Protein AF-A0A818Z7M6-F1 (afdb_monomer_lite)

Radius of gyration: 18.2 Å; chains: 1; bounding box: 55×31×43 Å

Structure (mmCIF, N/CA/C/O backbone):
data_AF-A0A818Z7M6-F1
#
_entry.id   AF-A0A818Z7M6-F1
#
loop_
_atom_site.group_PDB
_atom_site.id
_atom_site.type_symbol
_atom_site.label_atom_id
_atom_site.label_alt_id
_atom_site.label_comp_id
_atom_site.label_asym_id
_atom_site.label_entity_id
_atom_site.label_seq_id
_atom_site.pdbx_PDB_ins_code
_atom_site.Cartn_x
_atom_site.Cartn_y
_atom_site.Cartn_z
_atom_site.occupancy
_atom_site.B_iso_or_equiv
_atom_site.auth_seq_id
_atom_site.auth_comp_id
_atom_site.auth_asym_id
_atom_site.auth_atom_id
_atom_site.pdbx_PDB_model_num
ATOM 1 N N . MET A 1 1 ? -42.762 -16.467 16.081 1.00 47.06 1 MET A N 1
ATOM 2 C CA . MET A 1 1 ? -41.469 -16.532 16.789 1.00 47.06 1 MET A CA 1
ATOM 3 C C . MET A 1 1 ? -40.369 -16.216 15.800 1.00 47.06 1 MET A C 1
ATOM 5 O O . MET A 1 1 ? -40.207 -16.994 14.877 1.00 47.06 1 MET A O 1
ATOM 9 N N . GLN A 1 2 ? -39.692 -15.082 15.971 1.00 42.59 2 GLN A N 1
ATOM 10 C CA . GLN A 1 2 ? -38.267 -14.875 15.675 1.00 42.59 2 GLN A CA 1
ATOM 11 C C . GLN A 1 2 ? -37.956 -13.418 16.031 1.00 42.59 2 GLN A C 1
ATOM 13 O O . GLN A 1 2 ? -38.328 -12.495 15.312 1.00 42.59 2 GLN A O 1
ATOM 18 N N . GLN A 1 3 ? -37.369 -13.216 17.211 1.00 42.56 3 GLN A N 1
ATOM 19 C CA . GLN A 1 3 ? -36.720 -11.958 17.557 1.00 42.56 3 GLN A CA 1
ATOM 20 C C . GLN A 1 3 ? -35.402 -11.925 16.784 1.00 42.56 3 GLN A C 1
ATOM 22 O O . GLN A 1 3 ? -34.569 -12.813 16.938 1.00 42.56 3 GLN A O 1
ATOM 27 N N . ILE A 1 4 ? -35.250 -10.938 15.905 1.00 55.06 4 ILE A N 1
ATOM 28 C CA . ILE A 1 4 ? -33.966 -10.609 15.290 1.00 55.06 4 ILE A CA 1
ATOM 29 C C . ILE A 1 4 ? -33.198 -9.843 16.366 1.00 55.06 4 ILE A C 1
ATOM 31 O O . ILE A 1 4 ? -33.438 -8.657 16.590 1.00 55.06 4 ILE A O 1
ATOM 35 N N . GLU A 1 5 ? -32.352 -10.545 17.110 1.00 51.75 5 GLU A N 1
ATOM 36 C CA . GLU A 1 5 ? -31.446 -9.917 18.064 1.00 51.75 5 GLU A CA 1
ATOM 37 C C . GLU A 1 5 ? -30.389 -9.136 17.278 1.00 51.75 5 GLU A C 1
ATOM 39 O O . GLU A 1 5 ? -29.516 -9.706 16.625 1.00 51.75 5 GLU A O 1
ATOM 44 N N . ASN A 1 6 ? -30.486 -7.807 17.322 1.00 51.28 6 ASN A N 1
ATOM 45 C CA . ASN A 1 6 ? -29.428 -6.906 16.884 1.00 51.28 6 ASN A CA 1
ATOM 46 C C . ASN A 1 6 ? -28.230 -7.063 17.828 1.00 51.28 6 ASN A C 1
ATOM 48 O O . ASN A 1 6 ? -28.065 -6.303 18.783 1.00 51.28 6 ASN A O 1
ATOM 52 N N . THR A 1 7 ? -27.379 -8.054 17.572 1.00 49.56 7 THR A N 1
ATOM 53 C CA . THR A 1 7 ? -26.081 -8.172 18.230 1.00 49.56 7 THR A CA 1
ATOM 54 C C . THR A 1 7 ? -25.155 -7.097 17.665 1.00 49.56 7 THR A C 1
ATOM 56 O O . THR A 1 7 ? -24.371 -7.345 16.751 1.00 49.56 7 THR A O 1
ATOM 5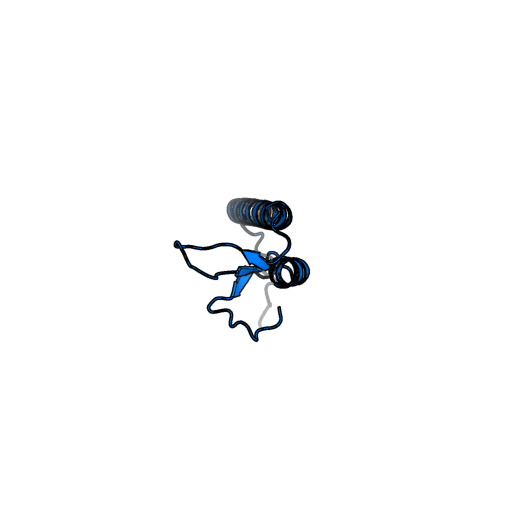9 N N . HIS A 1 8 ? -25.231 -5.880 18.208 1.00 59.72 8 HIS A N 1
ATOM 60 C CA . HIS A 1 8 ? -24.134 -4.918 18.126 1.00 59.72 8 HIS A CA 1
ATOM 61 C C . HIS A 1 8 ? -22.970 -5.479 18.954 1.00 59.72 8 HIS A C 1
ATOM 63 O O . HIS A 1 8 ? -22.764 -5.114 20.112 1.00 59.72 8 HIS A O 1
ATOM 69 N N . SER A 1 9 ? -22.229 -6.429 18.381 1.00 59.59 9 SER A N 1
ATOM 70 C CA . SER A 1 9 ? -20.993 -6.927 18.966 1.00 59.59 9 SER A CA 1
ATOM 71 C C . SER A 1 9 ? -19.986 -5.782 18.954 1.00 59.59 9 SER A C 1
ATOM 73 O O . SER A 1 9 ? -19.392 -5.475 17.919 1.00 59.59 9 SER A O 1
ATOM 75 N N . SER A 1 10 ? -19.831 -5.112 20.097 1.00 66.69 10 SER A N 1
ATOM 76 C CA . SER A 1 10 ? -18.693 -4.232 20.340 1.00 66.69 10 SER A CA 1
ATOM 77 C C . SER A 1 10 ? -17.430 -5.040 20.041 1.00 66.69 10 SER A C 1
ATOM 79 O O . SER A 1 10 ? -17.193 -6.076 20.666 1.00 66.69 10 SER A O 1
ATOM 81 N N . LEU A 1 11 ? -16.684 -4.637 19.010 1.00 64.38 11 LEU A N 1
ATOM 82 C CA . LEU A 1 11 ? -15.453 -5.321 18.632 1.00 64.38 11 LEU A CA 1
ATOM 83 C C . LEU A 1 11 ? -14.504 -5.299 19.842 1.00 64.38 11 LEU A C 1
ATOM 85 O O . LEU A 1 11 ? -14.330 -4.238 20.448 1.00 64.38 11 LEU A O 1
ATOM 89 N N . PRO A 1 12 ? -13.889 -6.433 20.221 1.00 73.19 12 PRO A N 1
ATOM 90 C CA . PRO A 1 12 ? -12.982 -6.473 21.360 1.00 73.19 12 PRO A CA 1
ATOM 91 C C . PRO A 1 12 ? -11.852 -5.454 21.165 1.00 73.19 12 PRO A C 1
ATOM 93 O O . PRO A 1 12 ? -11.323 -5.313 20.064 1.00 73.19 12 PRO A O 1
ATOM 96 N N . GLY A 1 13 ? -11.464 -4.743 22.230 1.00 69.56 13 GLY A N 1
ATOM 97 C CA . GLY A 1 13 ? -10.541 -3.598 22.145 1.00 69.56 13 GLY A CA 1
ATOM 98 C C . GLY A 1 13 ? -9.207 -3.889 21.442 1.00 69.56 13 GLY A C 1
ATOM 99 O O . GLY A 1 13 ? -8.654 -3.006 20.793 1.00 69.56 13 GLY A O 1
ATOM 100 N N . ILE A 1 14 ? -8.726 -5.137 21.477 1.00 74.31 14 ILE A N 1
ATOM 101 C CA . ILE A 1 14 ? -7.527 -5.576 20.741 1.00 74.31 14 ILE A CA 1
ATOM 102 C C . ILE A 1 14 ? -7.673 -5.440 19.217 1.00 74.31 14 ILE A C 1
ATOM 104 O O . ILE A 1 14 ? -6.715 -5.086 18.534 1.00 74.31 14 ILE A O 1
ATOM 108 N N . VAL A 1 15 ? -8.880 -5.652 18.686 1.00 73.12 15 VAL A N 1
ATOM 109 C CA . VAL A 1 15 ? -9.189 -5.489 17.260 1.00 73.12 15 VAL A CA 1
ATOM 110 C C . VAL A 1 15 ? -9.170 -4.009 16.894 1.00 73.12 15 VAL A C 1
ATOM 112 O O . VAL A 1 15 ? -8.607 -3.644 15.870 1.00 73.12 15 VAL A O 1
ATOM 115 N N . VAL A 1 16 ? -9.695 -3.138 17.760 1.00 76.81 16 VAL A N 1
ATOM 116 C CA . VAL A 1 16 ? -9.664 -1.680 17.551 1.00 76.81 16 VAL A CA 1
ATOM 117 C C . VAL A 1 16 ? -8.225 -1.158 17.529 1.00 76.81 16 VAL A C 1
ATOM 119 O O . VAL A 1 16 ? -7.865 -0.393 16.638 1.00 76.81 16 VAL A O 1
ATOM 122 N N . VAL A 1 17 ? -7.376 -1.611 18.458 1.00 83.94 17 VAL A N 1
ATOM 123 C CA . VAL A 1 17 ? -5.947 -1.252 18.478 1.00 83.94 17 VAL A CA 1
ATOM 124 C C . VAL A 1 17 ? -5.232 -1.763 17.223 1.00 83.94 17 VAL A C 1
ATOM 126 O O . VAL A 1 17 ? -4.469 -1.014 16.617 1.00 83.94 17 VAL A O 1
ATOM 129 N N . GLY A 1 18 ? -5.518 -2.995 16.790 1.00 83.00 18 GLY A N 1
ATOM 130 C CA . GLY A 1 18 ? -4.981 -3.551 15.546 1.00 83.00 18 GLY A CA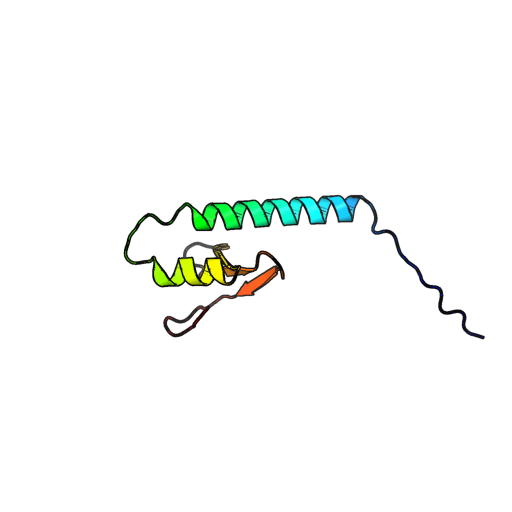 1
ATOM 131 C C . GLY A 1 18 ? -5.345 -2.715 14.315 1.00 83.00 18 GLY A C 1
ATOM 132 O O . GLY A 1 18 ? -4.462 -2.356 13.542 1.00 83.00 18 GLY A O 1
ATOM 133 N N . LEU A 1 19 ? -6.617 -2.328 14.175 1.00 80.00 19 LEU A N 1
ATOM 134 C CA . LEU A 1 19 ? -7.101 -1.497 13.064 1.00 80.00 19 LEU A CA 1
ATOM 135 C C . LEU A 1 19 ? -6.481 -0.091 13.060 1.00 80.00 19 LEU A C 1
ATOM 137 O O . LEU A 1 19 ? -6.171 0.441 11.995 1.00 80.00 19 LEU A O 1
ATOM 141 N N . LEU A 1 20 ? -6.273 0.509 14.237 1.00 82.62 20 LEU A N 1
ATOM 142 C CA . LEU A 1 20 ? -5.628 1.819 14.363 1.00 82.62 20 LEU A CA 1
ATOM 143 C C . LEU A 1 20 ? -4.144 1.766 13.987 1.00 82.62 20 LEU A C 1
ATOM 145 O O . LEU A 1 20 ? -3.672 2.635 13.256 1.00 82.62 20 LEU A O 1
ATOM 149 N N . LEU A 1 21 ? -3.407 0.753 14.451 1.00 85.44 21 LEU A N 1
ATOM 150 C CA . LEU A 1 21 ? -1.995 0.576 14.094 1.00 85.44 21 LEU A CA 1
ATOM 151 C C . LEU A 1 21 ? -1.820 0.322 12.595 1.00 85.44 21 LEU A C 1
ATOM 153 O O . LEU A 1 21 ? -0.935 0.898 11.963 1.00 85.44 21 LEU A O 1
ATOM 157 N N . ASP A 1 22 ? -2.694 -0.494 12.021 1.00 82.31 22 ASP A N 1
ATOM 158 C CA . ASP A 1 22 ? -2.735 -0.790 10.595 1.00 82.31 22 ASP A CA 1
ATOM 159 C C . ASP A 1 22 ? -3.055 0.474 9.767 1.00 82.31 22 ASP A C 1
ATOM 161 O O . ASP A 1 22 ? -2.347 0.802 8.813 1.00 82.31 22 ASP A O 1
ATOM 165 N N . TYR A 1 23 ? -4.030 1.283 10.201 1.00 83.00 23 TYR A N 1
ATOM 166 C CA . TYR A 1 23 ? -4.321 2.592 9.604 1.00 83.00 23 TYR A CA 1
ATOM 167 C C . TYR A 1 23 ? -3.129 3.560 9.667 1.00 83.00 23 TYR A C 1
ATOM 169 O O . TYR A 1 23 ? -2.781 4.171 8.657 1.00 83.00 23 TYR A O 1
ATOM 177 N N . LEU A 1 24 ? -2.476 3.694 10.826 1.00 85.38 24 LEU A N 1
ATOM 178 C CA . LEU A 1 24 ? -1.334 4.598 10.997 1.00 85.38 24 LEU A CA 1
ATOM 179 C C . LEU A 1 24 ? -0.130 4.165 10.156 1.00 85.38 24 LEU A C 1
ATOM 181 O O . LEU A 1 24 ? 0.527 5.011 9.548 1.00 85.38 24 LEU A O 1
ATOM 185 N N . THR A 1 25 ? 0.123 2.858 10.077 1.00 84.50 25 THR A N 1
ATOM 186 C CA . THR A 1 25 ? 1.152 2.277 9.207 1.00 84.50 25 THR A CA 1
ATOM 187 C C . THR A 1 25 ? 0.890 2.652 7.751 1.00 84.50 25 THR A C 1
ATOM 189 O O . THR A 1 25 ? 1.758 3.226 7.092 1.00 84.50 25 THR A O 1
ATOM 192 N N . ARG A 1 26 ? -0.333 2.421 7.257 1.00 80.50 26 ARG A N 1
ATOM 193 C CA . ARG A 1 26 ? -0.729 2.798 5.892 1.00 80.50 26 ARG A CA 1
ATOM 194 C C . ARG A 1 26 ? -0.592 4.292 5.631 1.00 80.50 26 ARG A C 1
ATOM 196 O O . ARG A 1 26 ? -0.040 4.689 4.608 1.00 80.50 26 ARG A O 1
ATOM 203 N N . TYR A 1 27 ? -1.053 5.116 6.567 1.00 80.12 27 TYR A N 1
ATOM 204 C CA . TYR A 1 27 ? -0.950 6.567 6.466 1.00 80.12 27 TYR A CA 1
ATOM 205 C C . TYR A 1 27 ? 0.511 7.028 6.364 1.00 80.12 27 TYR A C 1
ATOM 207 O O . TYR A 1 27 ? 0.850 7.862 5.522 1.00 80.12 27 TYR A O 1
ATOM 215 N N . TYR A 1 28 ? 1.398 6.447 7.176 1.00 82.94 28 TYR A N 1
ATOM 216 C CA . TYR A 1 28 ? 2.826 6.738 7.127 1.00 82.94 28 TYR A CA 1
ATOM 217 C C . TYR A 1 28 ? 3.444 6.358 5.774 1.00 82.94 28 TYR A C 1
ATOM 219 O O . TYR A 1 28 ? 4.163 7.162 5.179 1.00 82.94 28 TYR A O 1
ATOM 227 N N . HIS A 1 29 ? 3.132 5.166 5.257 1.00 77.44 29 HIS A N 1
ATOM 228 C CA . HIS A 1 29 ? 3.638 4.714 3.960 1.00 77.44 29 HIS A CA 1
ATOM 229 C C . HIS A 1 29 ? 3.130 5.567 2.794 1.00 77.44 29 HIS A C 1
ATOM 231 O O . HIS A 1 29 ? 3.929 5.956 1.942 1.00 77.44 29 HIS A O 1
ATOM 237 N N . HIS A 1 30 ? 1.848 5.936 2.791 1.00 75.62 30 HIS A N 1
ATOM 238 C CA . HIS A 1 30 ? 1.288 6.847 1.795 1.00 75.62 30 HIS A CA 1
ATOM 239 C C . HIS A 1 30 ? 2.012 8.201 1.800 1.00 75.62 30 HIS A C 1
ATOM 241 O O . HIS A 1 30 ? 2.478 8.664 0.759 1.00 75.62 30 HIS A O 1
ATOM 247 N N . LYS A 1 31 ? 2.213 8.797 2.983 1.00 74.06 31 LYS A N 1
ATOM 248 C CA . LYS A 1 31 ? 2.929 10.073 3.108 1.00 74.06 31 LYS A CA 1
ATOM 249 C C . LYS A 1 31 ? 4.387 9.972 2.656 1.00 74.06 31 LYS A C 1
ATOM 251 O O . LYS A 1 31 ? 4.880 10.886 2.005 1.00 74.06 31 LYS A O 1
ATOM 256 N N . LYS A 1 32 ? 5.076 8.869 2.962 1.00 75.50 32 LYS A N 1
ATOM 257 C CA . LYS A 1 32 ? 6.455 8.640 2.511 1.00 75.50 32 LYS A CA 1
ATOM 258 C C . LYS A 1 32 ? 6.536 8.548 0.984 1.00 75.50 32 LYS A C 1
ATOM 260 O O . LYS A 1 32 ? 7.399 9.199 0.400 1.00 75.50 32 LYS A O 1
ATOM 265 N N . SER A 1 33 ? 5.605 7.826 0.353 1.00 67.06 33 SER A N 1
ATOM 266 C CA . SER A 1 33 ? 5.520 7.681 -1.109 1.00 67.06 33 SER A CA 1
ATOM 267 C C . SER A 1 33 ? 5.331 9.016 -1.839 1.00 67.06 33 SER A C 1
ATOM 269 O O . SER A 1 33 ? 5.792 9.154 -2.966 1.00 67.06 33 SER A O 1
ATOM 271 N N . LEU A 1 34 ? 4.697 10.004 -1.198 1.00 66.81 34 LEU A N 1
ATOM 272 C CA . LEU A 1 34 ? 4.561 11.367 -1.725 1.00 66.81 34 LEU A CA 1
ATOM 273 C C . LEU A 1 34 ? 5.857 12.192 -1.631 1.00 66.81 34 LEU A C 1
ATOM 275 O O . LEU A 1 34 ? 5.999 13.181 -2.337 1.00 66.81 34 LEU A O 1
ATOM 279 N N . THR A 1 35 ? 6.790 11.825 -0.745 1.00 63.62 35 THR A N 1
ATOM 280 C CA . THR A 1 35 ? 7.983 12.642 -0.434 1.00 63.62 35 THR A CA 1
ATOM 281 C C . THR A 1 35 ? 9.280 12.167 -1.086 1.00 63.62 35 THR A C 1
ATOM 283 O O . THR A 1 35 ? 10.228 12.939 -1.160 1.00 63.62 35 THR A O 1
ATOM 286 N N . THR A 1 36 ? 9.362 10.911 -1.533 1.00 59.72 36 THR A N 1
ATOM 287 C CA . THR A 1 36 ? 10.620 10.299 -2.006 1.00 59.72 36 THR A CA 1
ATOM 288 C C . THR A 1 36 ? 10.846 10.388 -3.518 1.00 59.72 36 THR A C 1
ATOM 290 O O . THR A 1 36 ? 11.749 9.728 -4.017 1.00 59.72 36 THR A O 1
ATOM 293 N N . ASN A 1 37 ? 10.039 11.150 -4.261 1.00 52.59 37 ASN A N 1
ATOM 294 C CA . ASN A 1 37 ? 10.132 11.225 -5.721 1.00 52.59 37 ASN A CA 1
ATOM 295 C C . ASN A 1 37 ? 10.787 12.547 -6.146 1.00 52.59 37 ASN A C 1
ATOM 297 O O . ASN A 1 37 ? 10.109 13.557 -6.298 1.00 52.59 37 ASN A O 1
ATOM 301 N N . THR A 1 38 ? 12.116 12.557 -6.254 1.00 52.16 38 THR A N 1
ATOM 302 C CA . THR A 1 38 ? 12.908 13.736 -6.654 1.00 52.16 38 THR A CA 1
ATOM 303 C C . THR A 1 38 ? 13.618 13.566 -8.002 1.00 52.16 38 THR A C 1
ATOM 305 O O . THR A 1 38 ? 14.591 14.270 -8.239 1.00 52.16 38 THR A O 1
ATOM 308 N N . ASP A 1 39 ? 13.141 12.686 -8.893 1.00 52.62 39 ASP A N 1
ATOM 309 C CA . ASP A 1 39 ? 13.666 12.567 -10.264 1.00 52.62 39 ASP A CA 1
ATOM 310 C C . ASP A 1 39 ? 12.559 12.810 -11.316 1.00 52.62 39 ASP A C 1
ATOM 312 O O . ASP A 1 39 ? 11.629 12.019 -11.500 1.00 52.62 39 ASP A O 1
ATOM 316 N N . GLU A 1 40 ? 12.699 13.935 -12.018 1.00 57.78 40 GLU A N 1
ATOM 317 C CA . GLU A 1 40 ? 11.763 14.681 -12.892 1.00 57.78 40 GLU A CA 1
ATOM 318 C C . GLU A 1 40 ? 11.297 13.954 -14.185 1.00 57.78 40 GLU A C 1
ATOM 320 O O . GLU A 1 40 ? 10.903 14.569 -15.174 1.00 57.78 40 GLU A O 1
ATOM 325 N N . GLN A 1 41 ? 11.357 12.620 -14.241 1.00 51.16 41 GLN A N 1
ATOM 326 C CA . GLN A 1 41 ? 10.902 11.827 -15.403 1.00 51.16 41 GLN A CA 1
ATOM 327 C C . GLN A 1 41 ? 10.011 10.622 -15.024 1.00 51.16 41 GLN A C 1
ATOM 329 O O . GLN A 1 41 ? 9.337 10.067 -15.890 1.00 51.16 41 GLN A O 1
ATOM 334 N N . ILE A 1 42 ? 9.921 10.255 -13.736 1.00 53.44 42 ILE A N 1
ATOM 335 C CA . ILE A 1 42 ? 8.976 9.247 -13.185 1.00 53.44 42 ILE A CA 1
ATOM 336 C C . ILE A 1 42 ? 7.716 9.934 -12.591 1.00 53.44 42 ILE A C 1
ATOM 338 O O . ILE A 1 42 ? 6.854 9.320 -11.954 1.00 53.44 42 ILE A O 1
ATOM 342 N N . GLU A 1 43 ? 7.585 11.239 -12.824 1.00 52.19 43 GLU A N 1
ATOM 343 C CA . GLU A 1 43 ? 6.660 12.126 -12.118 1.00 52.19 43 GLU A CA 1
ATOM 344 C C . GLU A 1 43 ? 5.183 11.832 -12.424 1.00 52.19 43 GLU A C 1
ATOM 346 O O . GLU A 1 43 ? 4.348 11.840 -11.524 1.00 52.19 43 GLU A O 1
ATOM 351 N N . ASN A 1 44 ? 4.837 11.427 -13.649 1.00 56.38 44 ASN A N 1
ATOM 352 C CA . ASN A 1 44 ? 3.423 11.379 -14.037 1.00 56.38 44 ASN A CA 1
ATOM 353 C C . ASN A 1 44 ? 2.656 10.147 -13.507 1.00 56.38 44 ASN A C 1
ATOM 355 O O . ASN A 1 44 ? 1.470 10.229 -13.187 1.00 56.38 44 ASN A O 1
ATOM 359 N N . ARG A 1 45 ? 3.318 8.988 -13.379 1.00 63.16 45 ARG A N 1
ATOM 360 C CA . ARG A 1 45 ? 2.658 7.739 -12.943 1.00 63.16 45 ARG A CA 1
ATOM 361 C C . ARG A 1 45 ? 2.510 7.679 -11.429 1.00 63.16 45 ARG A C 1
ATOM 363 O O . ARG A 1 45 ? 1.430 7.396 -10.925 1.00 63.16 45 ARG A O 1
ATOM 370 N N . THR A 1 46 ? 3.581 7.990 -10.706 1.00 68.19 46 THR A N 1
ATOM 371 C CA . THR A 1 46 ? 3.589 7.897 -9.240 1.00 68.19 46 THR A CA 1
ATOM 372 C C . THR A 1 46 ? 2.674 8.942 -8.612 1.00 68.19 46 THR A C 1
ATOM 374 O O . THR A 1 46 ? 1.978 8.646 -7.645 1.00 68.19 46 THR A O 1
ATOM 377 N N . GLU A 1 47 ? 2.631 10.150 -9.180 1.00 70.06 47 GLU A N 1
ATOM 378 C CA . GLU A 1 47 ? 1.743 11.205 -8.700 1.00 70.06 47 GLU A CA 1
ATOM 379 C C . GLU A 1 47 ? 0.269 10.872 -8.983 1.00 70.06 47 GLU A C 1
ATOM 381 O O . GLU A 1 47 ? -0.574 11.046 -8.104 1.00 70.06 47 GLU A O 1
ATOM 386 N N . SER A 1 48 ? -0.044 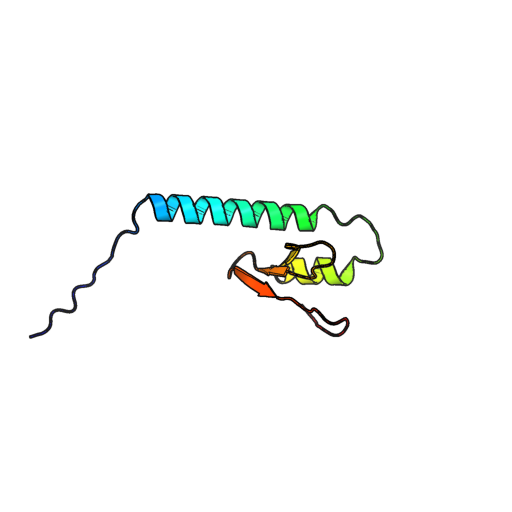10.321 -10.162 1.00 74.69 48 SER A N 1
ATOM 387 C CA . SER A 1 48 ? -1.406 9.881 -10.501 1.00 74.69 48 SER A CA 1
ATOM 388 C C . SER A 1 48 ? -1.869 8.719 -9.615 1.00 74.69 48 SER A C 1
ATOM 390 O O . SER A 1 48 ? -2.965 8.772 -9.063 1.00 74.69 48 SER A O 1
ATOM 392 N N . MET A 1 49 ? -1.004 7.729 -9.363 1.00 77.31 49 MET A N 1
ATOM 393 C CA . MET A 1 49 ? -1.274 6.639 -8.414 1.00 77.31 49 MET A CA 1
ATOM 394 C C . MET A 1 49 ? -1.501 7.164 -6.993 1.00 77.31 49 MET A C 1
ATOM 396 O O . MET A 1 49 ? -2.452 6.754 -6.328 1.00 77.31 49 MET A O 1
ATOM 400 N N . ALA A 1 50 ? -0.676 8.107 -6.534 1.00 77.88 50 ALA A N 1
ATOM 401 C CA . ALA A 1 50 ? -0.835 8.704 -5.215 1.00 77.88 50 ALA A CA 1
ATOM 402 C C . ALA A 1 50 ? -2.132 9.523 -5.095 1.00 77.88 50 ALA A C 1
ATOM 404 O O . ALA A 1 50 ? -2.815 9.420 -4.074 1.00 77.88 50 ALA A O 1
ATOM 405 N N . LYS A 1 51 ? -2.518 10.266 -6.144 1.00 76.06 51 LYS A N 1
ATOM 406 C CA . LYS A 1 51 ? -3.805 10.985 -6.237 1.00 76.06 51 LYS A CA 1
ATOM 407 C C . LYS A 1 51 ? -5.004 10.033 -6.234 1.00 76.06 51 LYS A C 1
ATOM 409 O O . LYS A 1 51 ? -6.002 10.331 -5.586 1.00 76.06 51 LYS A O 1
ATOM 414 N N . ALA A 1 52 ? -4.886 8.876 -6.884 1.00 81.56 52 ALA A N 1
ATOM 415 C CA . ALA A 1 52 ? -5.885 7.806 -6.853 1.00 81.56 52 ALA A CA 1
ATOM 416 C C . ALA A 1 52 ? -5.942 7.057 -5.502 1.00 81.56 52 ALA A C 1
ATOM 418 O O . ALA A 1 52 ? -6.827 6.234 -5.270 1.00 81.56 52 ALA A O 1
ATOM 419 N N . GLY A 1 53 ? -5.028 7.360 -4.572 1.00 83.38 53 GLY A N 1
ATOM 420 C CA . GLY A 1 53 ? -4.993 6.782 -3.230 1.00 83.38 53 GLY A CA 1
ATOM 421 C C . GLY A 1 53 ? -4.141 5.519 -3.109 1.00 83.38 53 GLY A C 1
ATOM 422 O O . GLY A 1 53 ? -4.257 4.799 -2.114 1.00 83.38 53 GLY A O 1
ATOM 423 N N . PHE A 1 54 ? -3.276 5.243 -4.082 1.00 83.56 54 PHE A N 1
ATOM 424 C CA . PHE A 1 54 ? -2.343 4.125 -4.052 1.00 83.56 54 PHE A CA 1
ATOM 425 C C . PHE A 1 54 ? -0.952 4.554 -3.576 1.00 83.56 54 PHE A C 1
ATOM 427 O O . PHE A 1 54 ? -0.496 5.664 -3.832 1.00 83.56 54 PHE A O 1
ATOM 434 N N . TYR A 1 55 ? -0.259 3.667 -2.869 1.00 82.62 55 TYR A N 1
ATOM 435 C CA . TYR A 1 55 ? 1.141 3.845 -2.494 1.00 82.62 55 TYR A CA 1
ATOM 436 C C . TYR A 1 55 ? 1.941 2.584 -2.802 1.00 82.62 55 TYR A C 1
ATOM 438 O O . TYR A 1 55 ? 1.422 1.467 -2.749 1.00 82.62 55 TYR A O 1
ATOM 446 N N . TYR A 1 56 ? 3.217 2.772 -3.123 1.00 82.00 56 TYR A N 1
ATOM 447 C CA . TYR A 1 56 ? 4.120 1.680 -3.459 1.00 82.00 56 TYR A CA 1
ATOM 448 C C . TYR A 1 56 ? 4.472 0.853 -2.212 1.00 82.00 56 TYR A C 1
ATOM 450 O O . TYR A 1 56 ? 4.885 1.405 -1.188 1.00 82.00 56 TYR A O 1
ATOM 458 N N . SER A 1 57 ? 4.286 -0.467 -2.282 1.00 83.12 57 SER A N 1
ATOM 459 C CA . SER A 1 57 ? 4.527 -1.390 -1.165 1.00 83.12 57 SER A CA 1
ATOM 460 C C . SER A 1 57 ? 5.002 -2.757 -1.677 1.00 83.12 57 SER A C 1
ATOM 462 O O . SER A 1 57 ? 4.247 -3.735 -1.603 1.00 83.12 57 SER A O 1
ATOM 464 N N . PRO A 1 58 ? 6.244 -2.839 -2.182 1.00 80.69 58 PRO A N 1
ATOM 465 C CA . PRO A 1 58 ? 6.808 -4.069 -2.724 1.00 80.69 58 PRO A CA 1
ATOM 466 C C . PRO A 1 58 ? 7.019 -5.115 -1.624 1.00 80.69 58 PRO A C 1
ATOM 468 O O . PRO A 1 58 ? 7.419 -4.781 -0.507 1.00 80.69 58 PRO A O 1
ATOM 471 N N . LEU A 1 59 ? 6.783 -6.393 -1.932 1.00 78.88 59 LEU A N 1
ATOM 472 C CA . LEU A 1 59 ? 7.187 -7.505 -1.055 1.00 78.88 59 LEU A CA 1
ATOM 473 C C . LEU A 1 59 ? 8.584 -8.034 -1.372 1.00 78.88 59 LEU A C 1
ATOM 475 O O . LEU A 1 59 ? 9.193 -8.697 -0.532 1.00 78.88 59 LEU A O 1
ATOM 479 N N . LYS A 1 60 ? 9.059 -7.797 -2.593 1.00 79.62 60 LYS A N 1
ATOM 480 C CA . LYS A 1 60 ? 10.348 -8.252 -3.116 1.00 79.62 60 LYS A CA 1
ATOM 481 C C . LYS A 1 60 ? 10.942 -7.160 -3.997 1.00 79.62 60 LYS A C 1
ATOM 483 O O . LYS A 1 60 ? 10.216 -6.308 -4.503 1.00 79.62 60 LYS A O 1
ATOM 488 N N . ASP A 1 61 ? 12.250 -7.214 -4.204 1.00 73.06 61 ASP A N 1
ATOM 489 C CA . ASP A 1 61 ? 12.904 -6.344 -5.178 1.00 73.06 61 ASP A CA 1
ATOM 490 C C . ASP A 1 61 ? 12.300 -6.583 -6.576 1.00 73.06 61 ASP A C 1
ATOM 492 O O . ASP A 1 61 ? 12.103 -7.733 -6.978 1.00 73.06 61 ASP A O 1
ATOM 496 N N . ASN A 1 62 ? 11.993 -5.495 -7.293 1.00 69.19 62 ASN A N 1
ATOM 497 C CA . ASN A 1 62 ? 11.272 -5.455 -8.580 1.00 69.19 62 ASN A CA 1
ATOM 498 C C . ASN A 1 62 ? 9.779 -5.851 -8.551 1.00 69.19 62 ASN A C 1
ATOM 500 O O . ASN A 1 62 ? 9.223 -6.185 -9.595 1.00 69.19 62 ASN A O 1
ATOM 504 N N . ASP A 1 63 ? 9.122 -5.816 -7.392 1.00 78.25 63 ASP A N 1
ATOM 505 C CA . ASP A 1 63 ? 7.662 -5.950 -7.293 1.00 78.25 63 ASP A CA 1
ATOM 506 C C . ASP A 1 63 ? 6.985 -4.605 -7.605 1.00 78.25 63 ASP A C 1
ATOM 508 O O . ASP A 1 63 ? 7.382 -3.585 -7.058 1.00 78.25 63 ASP A O 1
ATOM 512 N N . ASP A 1 64 ? 5.962 -4.581 -8.455 1.00 79.69 64 ASP A N 1
ATOM 513 C CA . ASP A 1 64 ? 5.222 -3.372 -8.854 1.00 79.69 64 ASP A CA 1
ATOM 514 C C . ASP A 1 64 ? 3.955 -3.144 -8.015 1.00 79.69 64 ASP A C 1
ATOM 516 O O . ASP A 1 64 ? 3.061 -2.364 -8.353 1.00 79.69 64 ASP A O 1
ATOM 520 N N . ARG A 1 65 ? 3.889 -3.824 -6.874 1.00 84.19 65 ARG A N 1
ATOM 521 C CA . ARG A 1 65 ? 2.765 -3.799 -5.957 1.00 84.19 65 ARG A CA 1
ATOM 522 C C . ARG A 1 65 ? 2.437 -2.399 -5.426 1.00 84.19 65 ARG A C 1
ATOM 524 O O . ARG A 1 65 ? 3.232 -1.756 -4.733 1.00 84.19 65 ARG A O 1
ATOM 531 N N . ALA A 1 66 ? 1.186 -1.995 -5.634 1.00 84.75 66 ALA A N 1
ATOM 532 C CA . ALA A 1 66 ? 0.586 -0.778 -5.104 1.00 84.75 66 ALA A CA 1
ATOM 533 C C . ALA A 1 66 ? -0.617 -1.102 -4.202 1.00 84.75 66 ALA A C 1
ATOM 535 O O . ALA A 1 66 ? -1.440 -1.957 -4.528 1.00 84.75 66 ALA A O 1
ATOM 536 N N . LEU A 1 67 ? -0.733 -0.427 -3.057 1.00 85.62 67 LEU A N 1
ATOM 537 C CA . LEU A 1 67 ? -1.826 -0.617 -2.096 1.00 85.62 67 LEU A CA 1
ATOM 538 C C . LEU A 1 67 ? -2.663 0.646 -1.971 1.00 85.62 67 LEU A C 1
ATOM 540 O O . LEU A 1 67 ? -2.116 1.738 -1.849 1.00 85.62 67 LEU A O 1
ATOM 544 N N . CYS A 1 68 ? -3.985 0.496 -1.919 1.00 85.50 68 CYS A N 1
ATOM 545 C CA . CYS A 1 68 ? -4.876 1.600 -1.597 1.00 85.50 68 CYS A CA 1
ATOM 546 C C . CYS A 1 68 ? -4.874 1.882 -0.089 1.00 85.50 68 CYS A C 1
ATOM 548 O O . CYS A 1 68 ? -5.093 0.975 0.721 1.00 85.50 68 CYS A O 1
ATOM 550 N N . PHE A 1 69 ? -4.703 3.147 0.302 1.00 80.38 69 PHE A N 1
ATOM 551 C CA . PHE A 1 69 ? -4.716 3.540 1.716 1.00 80.38 69 PHE A CA 1
ATOM 552 C C . PHE A 1 69 ? -6.096 3.370 2.379 1.00 80.38 69 PHE A C 1
ATOM 554 O O . PHE A 1 69 ? -6.165 3.161 3.591 1.00 80.38 69 PHE A O 1
ATOM 561 N N . ALA A 1 70 ? -7.180 3.464 1.598 1.00 80.12 70 ALA A N 1
ATOM 562 C CA . ALA A 1 70 ? -8.554 3.495 2.099 1.00 80.12 70 ALA A CA 1
ATOM 563 C C . ALA A 1 70 ? -9.229 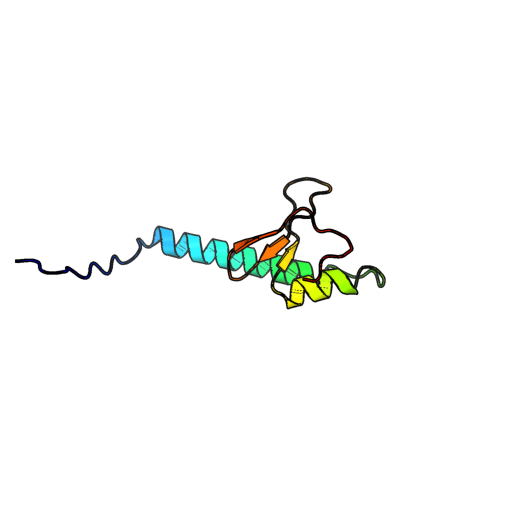2.118 2.088 1.00 80.12 70 ALA A C 1
ATOM 565 O O . ALA A 1 70 ? -9.797 1.700 3.094 1.00 80.12 70 ALA A O 1
ATOM 566 N N . CYS A 1 71 ? -9.171 1.403 0.959 1.00 84.56 71 CYS A N 1
ATOM 567 C CA . CYS A 1 71 ? -9.889 0.138 0.784 1.00 84.56 71 CYS A CA 1
ATOM 568 C C . CYS A 1 71 ? -9.002 -1.107 0.903 1.00 84.56 71 CYS A C 1
ATOM 570 O O . CYS A 1 71 ? -9.511 -2.217 0.780 1.00 84.56 71 CYS A O 1
ATOM 572 N N . THR A 1 72 ? -7.694 -0.954 1.146 1.00 78.50 72 THR A N 1
ATOM 573 C CA . THR A 1 72 ? -6.708 -2.052 1.288 1.00 78.50 72 THR A CA 1
ATOM 574 C C . THR A 1 72 ? -6.527 -2.945 0.054 1.00 78.50 72 THR A C 1
ATOM 576 O O . THR A 1 72 ? -5.789 -3.930 0.098 1.00 78.50 72 THR A O 1
ATOM 579 N N . VAL A 1 73 ? -7.149 -2.583 -1.072 1.00 85.38 73 VAL A N 1
ATOM 580 C CA . VAL A 1 73 ? -6.965 -3.269 -2.352 1.00 85.38 73 VAL A CA 1
ATOM 581 C C . VAL A 1 73 ? -5.501 -3.184 -2.764 1.00 85.38 73 VAL A C 1
ATOM 583 O O . VAL A 1 73 ? -4.867 -2.132 -2.667 1.00 85.38 73 VAL A O 1
ATOM 586 N N . THR A 1 74 ? -4.973 -4.319 -3.207 1.00 86.06 74 THR A N 1
ATOM 587 C CA . THR A 1 74 ? -3.633 -4.446 -3.767 1.00 86.06 74 THR A CA 1
ATOM 588 C C . THR A 1 74 ? -3.754 -4.600 -5.278 1.00 86.06 74 THR A C 1
ATOM 590 O O . THR A 1 74 ? -4.492 -5.469 -5.737 1.00 86.06 74 THR A O 1
ATOM 593 N N . LEU A 1 75 ? -3.011 -3.790 -6.027 1.00 83.38 75 LEU A N 1
ATOM 594 C CA . LEU A 1 75 ? -2.844 -3.905 -7.473 1.00 83.38 75 LEU A CA 1
ATOM 595 C C . LEU A 1 75 ? -1.382 -4.253 -7.776 1.00 83.38 75 LEU A C 1
ATOM 597 O O . LEU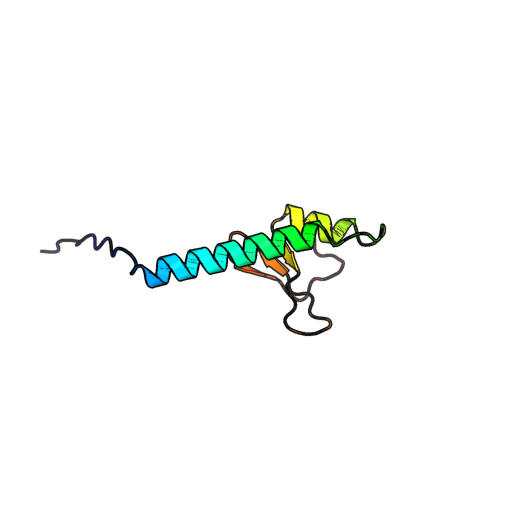 A 1 75 ? -0.473 -3.697 -7.160 1.00 83.38 75 LEU A O 1
ATOM 601 N N . VAL A 1 76 ? -1.177 -5.201 -8.682 1.00 83.00 76 VAL A N 1
ATOM 602 C CA . VAL A 1 76 ? 0.120 -5.743 -9.125 1.00 83.00 76 VAL A CA 1
ATOM 603 C C . VAL A 1 76 ? 0.084 -5.899 -10.642 1.00 83.00 76 VAL A C 1
ATOM 605 O O . VAL A 1 76 ? -1.006 -5.898 -11.215 1.00 83.00 76 VAL A O 1
ATOM 608 N N . CYS A 1 77 ? 1.241 -6.115 -11.263 1.00 79.06 77 CYS A N 1
ATOM 609 C CA . CYS A 1 77 ? 1.380 -6.304 -12.708 1.00 79.06 77 CYS A CA 1
ATOM 610 C C . CYS A 1 77 ? 0.875 -5.098 -13.517 1.00 79.06 77 CYS A C 1
ATO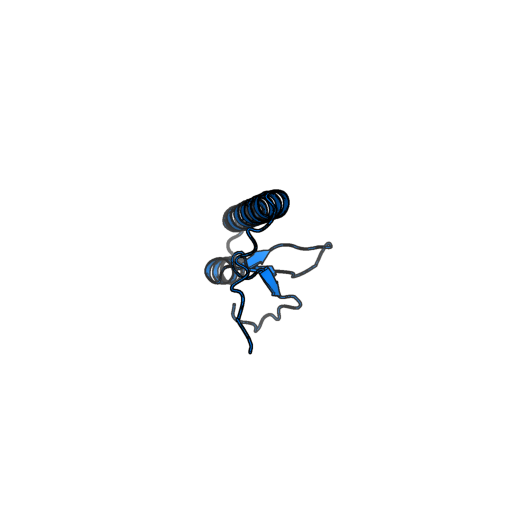M 612 O O . CYS A 1 77 ? 0.135 -5.266 -14.480 1.00 79.06 77 CYS A O 1
ATOM 614 N N . TRP A 1 78 ? 1.265 -3.890 -13.113 1.00 75.50 78 TRP A N 1
ATOM 615 C CA . TRP A 1 78 ? 0.904 -2.655 -13.800 1.00 75.50 78 TRP A CA 1
ATOM 616 C C . TRP A 1 78 ? 1.579 -2.582 -15.165 1.00 75.50 78 TRP A C 1
ATOM 618 O O . TRP A 1 78 ? 2.807 -2.552 -15.280 1.00 75.50 78 TRP A O 1
ATOM 628 N N . GLU A 1 79 ? 0.774 -2.473 -16.212 1.00 72.50 79 GLU A N 1
ATOM 629 C CA . GLU A 1 79 ? 1.269 -2.270 -17.559 1.00 72.50 79 GLU A CA 1
ATOM 630 C C . GLU A 1 79 ? 1.531 -0.779 -17.839 1.00 72.50 79 GLU A C 1
ATOM 632 O O . GLU A 1 79 ? 0.916 0.124 -17.254 1.00 72.50 79 GLU A O 1
ATOM 637 N N . PRO A 1 80 ? 2.437 -0.456 -18.781 1.00 67.62 80 PRO A N 1
ATOM 638 C CA . PRO A 1 80 ? 2.675 0.922 -19.190 1.00 67.62 80 PRO A CA 1
ATOM 639 C C . PRO A 1 80 ? 1.411 1.652 -19.673 1.00 67.62 80 PRO A C 1
ATOM 641 O O . PRO A 1 80 ? 1.349 2.874 -19.547 1.00 67.62 80 PRO A O 1
ATOM 644 N N . SER A 1 81 ? 0.422 0.918 -20.188 1.00 69.81 81 SER A N 1
ATOM 645 C CA . SER A 1 81 ? -0.877 1.410 -20.660 1.00 69.81 81 SER A CA 1
ATOM 646 C C . SER A 1 81 ? -1.944 1.579 -19.578 1.00 69.81 81 SER A C 1
ATOM 648 O O . SER A 1 81 ? -2.997 2.138 -19.880 1.00 69.81 81 SER A O 1
ATOM 650 N N . ASP A 1 82 ? -1.707 1.113 -18.350 1.00 68.62 82 ASP A N 1
ATOM 651 C CA . ASP A 1 82 ? -2.694 1.226 -17.277 1.00 68.62 82 ASP A CA 1
ATOM 652 C C . ASP A 1 82 ? -2.782 2.664 -16.748 1.00 68.62 82 ASP A C 1
ATOM 654 O O . ASP A 1 82 ? -1.765 3.301 -16.448 1.00 68.62 82 ASP A O 1
ATOM 658 N N . PHE A 1 83 ? -4.015 3.165 -16.623 1.00 58.09 83 PHE A N 1
ATOM 659 C CA . PHE A 1 83 ? -4.327 4.480 -16.063 1.00 58.09 83 PHE A CA 1
ATOM 660 C C . PHE A 1 83 ? -4.811 4.317 -14.610 1.00 58.09 83 PHE A C 1
ATOM 662 O O . PHE A 1 83 ? -5.829 3.652 -14.402 1.00 58.09 83 PHE A O 1
ATOM 669 N N . PRO A 1 84 ? -4.083 4.867 -13.621 1.00 59.84 84 PRO A N 1
ATOM 670 C CA . PRO A 1 84 ? -4.433 4.778 -12.204 1.00 59.84 84 PRO A CA 1
ATOM 671 C C . PRO A 1 84 ? -5.581 5.707 -11.788 1.00 59.84 84 PRO A C 1
ATOM 673 O O . PRO A 1 84 ? -5.753 6.779 -12.415 1.00 59.84 84 PRO A O 1
#

pLDDT: mean 71.84, std 12.05, range [42.56, 86.06]

Secondary structure (DSSP, 8-state):
------------HHHHHHHHHHHHHHHHHHHHHHHS---TTSHHHHHHHHHTTEEE--SSTT---EEETTT--EE-S--TT---

Sequence (84 aa):
MQQIENTHSSLPGIVVVGLLLDYLTRYYHHKKSLTTNTDEQIENRTESMAKAGFYYSPLKDNDDRALCFACTVTLVCWEPSDFP

Foldseek 3Di:
DDDPPPPPPPDPVVVVVVVVVLLVVLVVQLVVLVPPDPDPPVPPQSVQCSVVQWGDDDPDPPWRWIAHSPPRDIDTDDDPPDGD